Protein AF-A0A1U8Q8M3-F1 (afdb_monomer_lite)

InterPro domains:
  IPR006501 Pectinesterase inhibitor domain [PF04043] (61-155)
  IPR006501 Pectinesterase inhibitor domain [TIGR01614] (36-153)
  IPR035513 Invertase/pectin methylesterase inhibitor domain superfamily [G3DSA:1.20.140.40] (58-158)
  IPR035513 Invertase/pectin methylesterase inhibitor domain superfamily [SSF101148] (61-154)
  IPR051955 Pectinesterase Inhibitor [PTHR31080] (38-153)

Foldseek 3Di:
DLVVVVVVVVVVVVVPDPDPDDDDPPPPVVVVVVVVVVVVVVVVVPDDDDDPDDQLVVLLVLQLSVLVPDPCSVVSSVQCSVCSNVCSSPPLSSVLVVLVSVLVVLVVLLVVLVVVLVVVVVDPCPVSNVVSVVSSVVSVVSNVVSVVVSVVSVVVVD

Radius of gyration: 23.47 Å; chains: 1; bounding box: 71×34×58 Å

Structure (mmCIF, N/CA/C/O backbone):
data_AF-A0A1U8Q8M3-F1
#
_entry.id   AF-A0A1U8Q8M3-F1
#
loop_
_atom_site.group_PDB
_atom_site.id
_atom_site.type_symbol
_atom_site.label_atom_id
_atom_site.label_alt_id
_atom_site.label_comp_id
_atom_site.label_asym_id
_atom_site.label_entity_id
_atom_site.label_seq_id
_atom_site.pdbx_PDB_ins_code
_atom_site.Cartn_x
_atom_site.Cartn_y
_atom_site.Cartn_z
_atom_site.occupancy
_atom_site.B_iso_or_equiv
_atom_site.auth_seq_id
_atom_site.auth_comp_id
_atom_site.auth_asym_id
_atom_site.auth_atom_id
_atom_site.pdbx_PDB_model_num
ATOM 1 N N . MET A 1 1 ? 15.338 -13.883 -19.898 1.00 39.97 1 MET A N 1
ATOM 2 C CA . MET A 1 1 ? 15.632 -12.919 -18.810 1.00 39.97 1 MET A CA 1
ATOM 3 C C . MET A 1 1 ? 15.289 -13.449 -17.407 1.00 39.97 1 MET A C 1
ATOM 5 O O . MET A 1 1 ? 16.025 -13.145 -16.481 1.00 39.97 1 MET A O 1
ATOM 9 N N . ALA A 1 2 ? 14.276 -14.313 -17.231 1.00 33.34 2 ALA A N 1
ATOM 10 C CA . ALA A 1 2 ? 13.856 -14.849 -15.919 1.00 33.34 2 ALA A CA 1
ATOM 11 C C . ALA A 1 2 ? 14.830 -15.825 -15.208 1.00 33.34 2 ALA A C 1
ATOM 13 O O . ALA A 1 2 ? 14.652 -16.116 -14.033 1.00 33.34 2 ALA A O 1
ATOM 14 N N . LEU A 1 3 ? 15.878 -16.314 -15.879 1.00 34.62 3 LEU A N 1
ATOM 15 C CA . LEU A 1 3 ? 16.934 -17.119 -15.242 1.00 34.62 3 LEU A CA 1
ATOM 16 C C . LEU A 1 3 ? 18.130 -16.275 -14.775 1.00 34.62 3 LEU A C 1
ATOM 18 O O . LEU A 1 3 ? 19.016 -16.795 -14.112 1.00 34.62 3 LEU A O 1
ATOM 22 N N . PHE A 1 4 ? 18.181 -14.981 -15.106 1.00 42.81 4 PHE A N 1
ATOM 23 C CA . PHE A 1 4 ? 19.399 -14.185 -14.934 1.00 42.81 4 PHE A CA 1
ATOM 24 C C . PHE A 1 4 ? 19.528 -13.570 -13.535 1.00 42.81 4 PHE A C 1
ATOM 26 O O . PHE A 1 4 ? 20.609 -13.587 -12.964 1.00 42.81 4 PHE A O 1
ATOM 33 N N . VAL A 1 5 ? 18.425 -13.115 -12.935 1.00 41.72 5 VAL A N 1
ATOM 34 C CA . VAL A 1 5 ? 18.402 -12.586 -11.558 1.00 41.72 5 VAL A CA 1
ATOM 35 C C . VAL A 1 5 ? 18.831 -13.631 -10.514 1.00 41.72 5 VAL A C 1
ATOM 37 O O . VAL A 1 5 ? 19.705 -13.314 -9.707 1.00 41.72 5 VAL A O 1
ATOM 40 N N . PRO A 1 6 ? 18.329 -14.886 -10.533 1.00 44.28 6 PRO A N 1
ATOM 41 C CA . PRO A 1 6 ? 18.808 -15.901 -9.599 1.00 44.28 6 PRO A CA 1
ATOM 42 C C . PRO A 1 6 ? 20.246 -16.336 -9.900 1.00 44.28 6 PRO A C 1
ATOM 44 O O . PRO A 1 6 ? 20.977 -16.628 -8.964 1.00 44.28 6 PRO A O 1
ATOM 47 N N . VAL A 1 7 ? 20.692 -16.333 -11.163 1.00 42.56 7 VAL A N 1
ATOM 48 C CA . VAL A 1 7 ? 22.090 -16.645 -11.517 1.00 42.56 7 VAL A CA 1
ATOM 49 C C . VAL A 1 7 ? 23.043 -15.564 -11.011 1.00 42.56 7 VAL A C 1
ATOM 51 O O . VAL A 1 7 ? 24.079 -15.899 -10.451 1.00 42.56 7 VAL A O 1
ATOM 54 N N . VAL A 1 8 ? 22.679 -14.286 -11.123 1.00 44.94 8 VAL A N 1
ATOM 55 C CA . VAL A 1 8 ? 23.480 -13.167 -10.606 1.00 44.94 8 VAL A CA 1
ATOM 56 C C . VAL A 1 8 ? 23.479 -13.156 -9.077 1.00 44.94 8 VAL A C 1
ATOM 58 O O . VAL A 1 8 ? 24.543 -13.027 -8.483 1.00 44.94 8 VAL A O 1
ATOM 61 N N . ALA A 1 9 ? 22.336 -13.397 -8.425 1.00 45.66 9 ALA A N 1
ATOM 62 C CA . ALA A 1 9 ? 22.273 -13.541 -6.968 1.00 45.66 9 ALA A CA 1
ATOM 63 C C . ALA A 1 9 ? 23.099 -14.743 -6.468 1.00 45.66 9 ALA A C 1
ATOM 65 O O . ALA A 1 9 ? 23.814 -14.626 -5.476 1.00 45.66 9 ALA A O 1
ATOM 66 N N . LYS A 1 10 ? 23.075 -15.875 -7.190 1.00 49.25 10 LYS A N 1
ATOM 67 C CA . LYS A 1 10 ? 23.894 -17.056 -6.872 1.00 49.25 10 LYS A CA 1
ATOM 68 C C . LYS A 1 10 ? 25.379 -16.827 -7.149 1.00 49.25 10 LYS A C 1
ATOM 70 O O . LYS A 1 10 ? 26.213 -17.344 -6.419 1.00 49.25 10 LYS A O 1
ATOM 75 N N . MET A 1 11 ? 25.721 -16.043 -8.168 1.00 42.12 11 MET A N 1
ATOM 76 C CA . MET A 1 11 ? 27.102 -15.684 -8.494 1.00 42.12 11 MET A CA 1
ATOM 77 C C . MET A 1 11 ? 27.682 -14.685 -7.482 1.00 42.12 11 MET A C 1
ATOM 79 O O . MET A 1 11 ? 28.847 -14.808 -7.121 1.00 42.12 11 MET A O 1
ATOM 83 N N . VAL A 1 12 ? 26.861 -13.759 -6.972 1.00 47.75 12 VAL A N 1
ATOM 84 C CA . VAL A 1 12 ? 27.206 -12.868 -5.852 1.00 47.75 12 VAL A CA 1
ATOM 85 C C . VAL A 1 12 ? 27.371 -13.664 -4.551 1.00 47.75 12 VAL A C 1
ATOM 87 O O . VAL A 1 12 ? 28.363 -13.466 -3.860 1.00 47.75 12 VAL A O 1
ATOM 90 N N . GLU A 1 13 ? 26.493 -14.635 -4.264 1.00 47.78 13 GLU A N 1
ATOM 91 C CA . GLU A 1 13 ? 26.674 -15.565 -3.133 1.00 47.78 13 GLU A CA 1
ATOM 92 C C . GLU A 1 13 ? 27.956 -16.408 -3.250 1.00 47.78 13 GLU A C 1
ATOM 94 O O . GLU A 1 13 ? 28.646 -16.620 -2.257 1.00 47.78 13 GLU A O 1
ATOM 99 N N . LEU A 1 14 ? 28.307 -16.882 -4.453 1.00 44.72 14 LEU A N 1
ATOM 100 C CA . LEU A 1 14 ? 29.531 -17.663 -4.678 1.00 44.72 14 LEU A CA 1
ATOM 101 C C . LEU A 1 14 ? 30.817 -16.822 -4.600 1.00 44.72 14 LEU A C 1
ATOM 103 O O . LEU A 1 14 ? 31.900 -17.391 -4.481 1.00 44.72 14 LEU A O 1
ATOM 107 N N . LEU A 1 15 ? 30.716 -15.490 -4.652 1.00 45.78 15 LEU A N 1
ATOM 108 C CA . LEU A 1 15 ? 31.839 -14.568 -4.450 1.00 45.78 15 LEU A CA 1
ATOM 109 C C . LEU A 1 15 ? 32.038 -14.183 -2.972 1.00 45.78 15 LEU A C 1
ATOM 111 O O . LEU A 1 15 ? 33.104 -13.672 -2.627 1.00 45.78 15 LEU A O 1
ATOM 115 N N . GLU A 1 16 ? 31.067 -14.480 -2.102 1.00 45.06 16 GLU A N 1
ATOM 116 C CA . GLU A 1 16 ? 31.097 -14.229 -0.654 1.00 45.06 16 GLU A CA 1
ATOM 117 C C . GLU A 1 16 ? 31.413 -15.518 0.136 1.00 45.06 16 GLU A C 1
ATOM 119 O O . GLU A 1 16 ? 30.839 -15.798 1.187 1.00 45.06 16 GLU A O 1
ATOM 124 N N . THR A 1 17 ? 32.325 -16.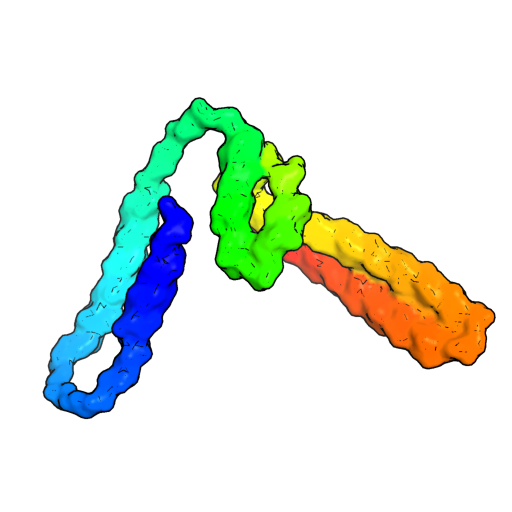366 -0.350 1.00 35.75 17 THR A N 1
ATOM 125 C CA . THR A 1 17 ? 32.877 -17.427 0.508 1.00 35.75 17 THR A CA 1
ATOM 126 C C . THR A 1 17 ? 33.937 -16.824 1.436 1.00 35.75 17 THR A C 1
ATOM 128 O O . THR A 1 17 ? 34.912 -16.254 0.930 1.00 35.75 17 THR A O 1
ATOM 131 N N . PRO A 1 18 ? 33.832 -16.970 2.771 1.00 41.06 18 PRO A N 1
ATOM 132 C CA . PRO A 1 18 ? 34.895 -16.565 3.681 1.00 41.06 18 PRO A CA 1
ATOM 133 C C . PRO A 1 18 ? 36.095 -17.503 3.497 1.00 41.06 18 PRO A C 1
ATOM 135 O O . PRO A 1 18 ? 36.158 -18.583 4.083 1.00 41.06 18 PRO A O 1
ATOM 138 N N . ASN A 1 19 ? 37.051 -17.107 2.653 1.00 40.53 19 ASN A N 1
ATOM 139 C CA . ASN A 1 19 ? 38.306 -17.833 2.501 1.00 40.53 19 ASN A CA 1
ATOM 140 C C . ASN A 1 19 ? 39.149 -17.641 3.768 1.00 40.53 19 ASN A C 1
ATOM 142 O O . ASN A 1 19 ? 39.687 -16.559 4.021 1.00 40.53 19 ASN A O 1
ATOM 146 N N . ARG A 1 20 ? 39.242 -18.698 4.575 1.00 47.50 20 ARG A N 1
ATOM 147 C CA . ARG A 1 20 ? 40.175 -18.778 5.693 1.00 47.50 20 ARG A CA 1
ATOM 148 C C . ARG A 1 20 ? 41.559 -19.144 5.139 1.00 47.50 20 ARG A C 1
ATOM 150 O O . ARG A 1 20 ? 41.740 -20.223 4.593 1.00 47.50 20 ARG A O 1
ATOM 157 N N . GLU A 1 21 ? 42.505 -18.244 5.402 1.00 46.22 21 GLU A N 1
ATOM 158 C CA . GLU A 1 21 ? 43.973 -18.404 5.400 1.00 46.22 21 GLU A CA 1
ATOM 159 C C . GLU A 1 21 ? 44.702 -18.348 4.044 1.00 46.22 21 GLU A C 1
ATOM 161 O O . GLU A 1 21 ? 44.358 -19.024 3.082 1.00 46.22 21 GLU A O 1
ATOM 166 N N . GLY A 1 22 ? 45.774 -17.542 4.001 1.00 45.47 22 GLY A N 1
ATOM 167 C CA . GLY A 1 22 ? 46.801 -17.613 2.956 1.00 45.47 22 GLY A CA 1
ATOM 168 C C . GLY A 1 22 ? 47.209 -16.274 2.340 1.00 45.47 22 GLY A C 1
ATOM 169 O O . GLY A 1 22 ? 46.639 -15.829 1.355 1.00 45.47 22 GLY A O 1
ATOM 170 N N . MET A 1 23 ? 48.236 -15.662 2.923 1.00 50.28 23 MET A N 1
ATOM 171 C CA . MET A 1 23 ? 49.019 -14.502 2.473 1.00 50.28 23 MET A CA 1
ATOM 172 C C . MET A 1 23 ? 49.246 -14.383 0.945 1.00 50.28 23 MET A C 1
ATOM 174 O O . MET A 1 23 ? 49.862 -15.269 0.366 1.00 50.28 23 MET A O 1
ATOM 178 N N . ALA A 1 24 ? 48.890 -13.242 0.329 1.00 42.62 24 ALA A N 1
ATOM 179 C CA . ALA A 1 24 ? 49.641 -12.626 -0.785 1.00 42.62 24 ALA A CA 1
ATOM 180 C C . ALA A 1 24 ? 49.116 -11.212 -1.120 1.00 42.62 24 ALA A C 1
ATOM 182 O O . ALA A 1 24 ? 47.949 -11.007 -1.453 1.00 42.62 24 ALA A O 1
ATOM 183 N N . ALA A 1 25 ? 50.003 -10.222 -1.037 1.00 52.81 25 ALA A N 1
ATOM 184 C CA . ALA A 1 25 ? 49.739 -8.789 -1.158 1.00 52.81 25 ALA A CA 1
ATOM 185 C C . ALA A 1 25 ? 49.615 -8.285 -2.618 1.00 52.81 25 ALA A C 1
ATOM 187 O O . ALA A 1 25 ? 50.375 -7.422 -3.048 1.00 52.81 25 ALA A O 1
ATOM 188 N N . THR A 1 26 ? 48.650 -8.801 -3.386 1.00 52.75 26 THR A N 1
ATOM 189 C CA . THR A 1 26 ? 48.326 -8.326 -4.759 1.00 52.75 26 THR A CA 1
ATOM 190 C C . THR A 1 26 ? 46.831 -8.029 -4.973 1.00 52.75 26 THR A C 1
ATOM 192 O O . THR A 1 26 ? 46.385 -7.742 -6.082 1.00 52.75 26 THR A O 1
ATOM 195 N N . THR A 1 27 ? 46.040 -8.040 -3.900 1.00 56.59 27 THR A N 1
ATOM 196 C CA . THR A 1 27 ? 44.568 -8.059 -3.905 1.00 56.59 27 THR A CA 1
ATOM 197 C C . THR A 1 27 ? 43.797 -6.720 -3.957 1.00 56.59 27 THR A C 1
ATOM 199 O O . THR A 1 27 ? 42.596 -6.790 -4.230 1.00 56.59 27 THR A O 1
ATOM 202 N N . PRO A 1 28 ? 44.361 -5.503 -3.755 1.00 55.62 28 PRO A N 1
ATOM 203 C CA . PRO A 1 28 ? 43.522 -4.299 -3.696 1.00 55.62 28 PRO A CA 1
ATOM 204 C C . PRO A 1 28 ? 43.071 -3.817 -5.084 1.00 55.62 28 PRO A C 1
ATOM 206 O O . PRO A 1 28 ? 41.941 -3.363 -5.239 1.00 55.6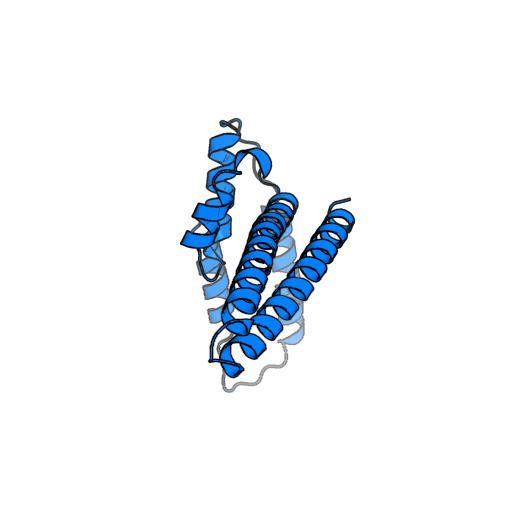2 28 PRO A O 1
ATOM 209 N N . LEU A 1 29 ? 43.909 -3.976 -6.114 1.00 56.59 29 LEU A N 1
ATOM 210 C CA . LEU A 1 29 ? 43.605 -3.529 -7.481 1.00 56.59 29 LEU A CA 1
ATOM 211 C C . LEU A 1 29 ? 42.498 -4.365 -8.139 1.00 56.59 29 LEU A C 1
ATOM 213 O O . LEU A 1 29 ? 41.607 -3.813 -8.781 1.00 56.59 29 LEU A O 1
ATOM 217 N N . LEU A 1 30 ? 42.498 -5.685 -7.917 1.00 56.62 30 LEU A N 1
ATOM 218 C CA . LEU A 1 30 ? 41.453 -6.578 -8.431 1.00 56.62 30 LEU A CA 1
ATOM 219 C C . LEU A 1 30 ? 40.079 -6.284 -7.807 1.00 56.62 30 LEU A C 1
ATOM 221 O O . LEU A 1 30 ? 39.055 -6.426 -8.473 1.00 56.62 30 LEU A O 1
ATOM 225 N N . ARG A 1 31 ? 40.053 -5.831 -6.544 1.00 58.78 31 ARG A N 1
ATOM 226 C CA . ARG A 1 31 ? 38.808 -5.485 -5.845 1.00 58.78 31 ARG A CA 1
ATOM 227 C C . ARG A 1 31 ? 38.152 -4.206 -6.362 1.00 58.78 31 ARG A C 1
ATOM 229 O O . ARG A 1 31 ? 36.928 -4.150 -6.368 1.00 58.78 31 ARG A O 1
ATOM 236 N N . LEU A 1 32 ? 38.922 -3.224 -6.844 1.00 58.31 32 LEU A N 1
ATOM 237 C CA . LEU A 1 32 ? 38.361 -2.010 -7.460 1.00 58.31 32 LEU A CA 1
ATOM 238 C C . LEU A 1 32 ? 37.941 -2.197 -8.928 1.00 58.31 32 LEU A C 1
ATOM 240 O O . LEU A 1 32 ? 37.054 -1.488 -9.396 1.00 58.31 32 LEU A O 1
ATOM 244 N N . LEU A 1 33 ? 38.527 -3.156 -9.650 1.00 63.66 33 LEU A N 1
ATOM 245 C CA . LEU A 1 33 ? 38.156 -3.446 -11.044 1.00 63.66 33 LEU A CA 1
ATOM 246 C C . LEU A 1 33 ? 36.820 -4.197 -11.163 1.00 63.66 33 LEU A C 1
ATOM 248 O O . LEU A 1 33 ? 36.106 -4.027 -12.150 1.00 63.66 33 LEU A O 1
ATOM 252 N N . SER A 1 34 ? 36.460 -4.980 -10.143 1.00 70.75 34 SER A N 1
ATOM 253 C CA . SER A 1 34 ? 35.208 -5.747 -10.082 1.00 70.75 34 SER A CA 1
ATOM 254 C C . SER A 1 34 ? 33.931 -4.890 -10.222 1.00 70.75 34 SER A C 1
ATOM 256 O O . SER A 1 34 ? 33.138 -5.161 -11.128 1.00 70.75 34 SER A O 1
ATOM 258 N N . PRO A 1 35 ? 33.721 -3.813 -9.431 1.00 66.56 35 PRO A N 1
ATOM 259 C CA . PRO A 1 35 ? 32.531 -2.973 -9.583 1.00 66.56 35 PRO A CA 1
ATOM 260 C C . PRO A 1 35 ? 32.519 -2.216 -10.916 1.00 66.56 35 PRO A C 1
ATOM 262 O O . PRO A 1 35 ? 31.458 -2.036 -11.508 1.00 66.56 35 PRO A O 1
ATOM 265 N N . LEU A 1 36 ? 33.689 -1.814 -11.428 1.00 70.69 36 LEU A N 1
ATOM 266 C CA . LEU A 1 36 ? 33.796 -1.079 -12.689 1.00 70.69 36 LEU A CA 1
ATOM 267 C C . LEU A 1 36 ? 33.370 -1.944 -13.889 1.00 70.69 36 LEU A C 1
ATOM 269 O O . LEU A 1 36 ? 32.657 -1.473 -14.774 1.00 70.69 36 LEU A O 1
ATOM 273 N N . LEU A 1 37 ? 33.753 -3.226 -13.883 1.00 73.00 37 LEU A N 1
ATOM 274 C CA . LEU A 1 37 ? 33.353 -4.195 -14.904 1.00 73.00 37 LEU A CA 1
ATOM 275 C C . LEU A 1 37 ? 31.854 -4.527 -14.821 1.00 73.00 37 LEU A C 1
ATOM 277 O O . LEU A 1 37 ? 31.198 -4.646 -15.854 1.00 73.00 37 LEU A O 1
ATOM 281 N N . ALA A 1 38 ? 31.300 -4.617 -13.607 1.00 68.81 38 ALA A N 1
ATOM 282 C CA . ALA A 1 38 ? 29.873 -4.851 -13.395 1.00 68.81 38 ALA A CA 1
ATOM 283 C C . ALA A 1 38 ? 29.007 -3.686 -13.910 1.00 68.81 38 ALA A C 1
ATOM 285 O O . ALA A 1 38 ? 27.993 -3.921 -14.566 1.00 68.81 38 ALA A O 1
ATOM 286 N N . ILE A 1 39 ? 29.435 -2.438 -13.680 1.00 71.62 39 ILE A N 1
ATOM 287 C CA . ILE A 1 39 ? 28.748 -1.235 -14.177 1.00 71.62 39 ILE A CA 1
ATOM 288 C C . ILE A 1 39 ? 28.824 -1.161 -15.708 1.00 71.62 39 ILE A C 1
ATOM 290 O O . ILE A 1 39 ? 27.807 -0.930 -16.360 1.00 71.62 39 ILE A O 1
ATOM 294 N N . ALA A 1 40 ? 29.998 -1.412 -16.298 1.00 73.56 40 ALA A N 1
ATOM 295 C CA . ALA A 1 40 ? 30.157 -1.440 -17.753 1.00 73.56 40 ALA A CA 1
ATOM 296 C C . ALA A 1 40 ? 29.273 -2.517 -18.410 1.00 73.56 40 ALA A C 1
ATOM 298 O O . ALA A 1 40 ? 28.655 -2.262 -19.441 1.00 73.56 40 ALA A O 1
ATOM 299 N N . PHE A 1 41 ? 29.157 -3.695 -17.787 1.00 69.31 41 PHE A N 1
ATOM 300 C CA . PHE A 1 41 ? 28.278 -4.770 -18.250 1.00 69.31 41 PHE A CA 1
ATOM 301 C C . PHE A 1 41 ? 26.790 -4.393 -18.156 1.00 69.31 41 PHE A C 1
ATOM 303 O O . PHE A 1 41 ? 26.038 -4.650 -19.093 1.00 69.31 41 PHE A O 1
ATOM 310 N N . PHE A 1 42 ? 26.373 -3.723 -17.075 1.00 62.44 42 PHE A N 1
ATOM 311 C CA . PHE A 1 42 ? 25.007 -3.206 -16.918 1.00 62.44 42 PHE A CA 1
ATOM 312 C C . PHE A 1 42 ? 24.651 -2.156 -17.982 1.00 62.44 42 PHE A C 1
ATOM 314 O O . PHE A 1 42 ? 23.557 -2.191 -18.542 1.00 62.44 42 PHE A O 1
ATOM 321 N N . LEU A 1 43 ? 25.588 -1.257 -18.298 1.00 58.78 43 LEU A N 1
ATOM 322 C CA . LEU A 1 43 ? 25.416 -0.234 -19.335 1.00 58.78 43 LEU A CA 1
ATOM 323 C C . LEU A 1 43 ? 25.369 -0.839 -20.747 1.00 58.78 43 LEU A C 1
ATOM 325 O O . LEU A 1 43 ? 24.610 -0.368 -21.590 1.00 58.78 43 LEU A O 1
ATOM 329 N N . LEU A 1 44 ? 26.136 -1.905 -20.998 1.00 54.56 44 LEU A N 1
ATOM 330 C CA . LEU A 1 44 ? 26.121 -2.641 -22.268 1.00 54.56 44 LEU A CA 1
ATOM 331 C C . LEU A 1 44 ? 24.838 -3.468 -22.464 1.00 54.56 44 LEU A C 1
ATOM 333 O O . LEU A 1 44 ? 24.387 -3.618 -23.597 1.00 54.56 44 LEU A O 1
ATOM 337 N N . LEU A 1 45 ? 24.229 -3.979 -21.386 1.00 54.31 45 LEU A N 1
ATOM 338 C CA . LEU A 1 45 ? 22.972 -4.743 -21.439 1.00 54.31 45 LEU A CA 1
ATOM 339 C C . LEU A 1 45 ? 21.707 -3.869 -21.503 1.00 54.31 45 LEU A C 1
ATOM 341 O O . LEU A 1 45 ? 20.630 -4.395 -21.778 1.00 54.31 45 LEU A O 1
ATOM 345 N N . GLY A 1 46 ? 21.820 -2.554 -21.286 1.00 49.41 46 GLY A N 1
ATOM 346 C CA . GLY A 1 46 ? 20.704 -1.602 -21.366 1.00 49.41 46 GLY A CA 1
ATOM 347 C C . GLY A 1 46 ? 20.212 -1.293 -22.786 1.00 49.41 46 GLY A C 1
ATOM 348 O O . GLY A 1 46 ? 19.263 -0.531 -22.947 1.00 49.41 46 GLY A O 1
ATOM 349 N N . ILE A 1 47 ? 20.831 -1.869 -23.822 1.00 49.53 47 ILE A N 1
ATOM 350 C CA . ILE A 1 47 ? 20.404 -1.702 -25.214 1.00 49.53 47 ILE A CA 1
ATOM 351 C C . ILE A 1 47 ? 19.787 -3.016 -25.692 1.00 49.53 47 ILE A C 1
ATOM 353 O O . ILE A 1 47 ? 20.497 -3.917 -26.135 1.00 49.53 47 ILE A O 1
ATOM 357 N N . SER A 1 48 ? 18.462 -3.153 -25.629 1.00 42.22 48 SER A N 1
ATOM 358 C CA . SER A 1 48 ? 17.756 -4.182 -26.403 1.00 42.22 48 SER A CA 1
ATOM 359 C C . SER A 1 48 ? 16.324 -3.777 -26.760 1.00 42.22 48 SER A C 1
ATOM 361 O O . SER A 1 48 ? 15.467 -3.653 -25.896 1.00 42.22 48 SER A O 1
ATOM 363 N N . ALA A 1 49 ? 16.149 -3.612 -28.076 1.00 42.38 49 ALA A N 1
ATOM 364 C CA . ALA A 1 49 ? 14.993 -3.881 -28.934 1.00 42.38 49 ALA A CA 1
ATOM 365 C C . ALA A 1 49 ? 13.589 -3.402 -28.509 1.00 42.38 49 ALA A C 1
ATOM 367 O O . ALA A 1 49 ? 12.940 -3.974 -27.640 1.00 42.38 49 ALA A O 1
ATOM 368 N N . VAL A 1 50 ? 13.070 -2.436 -29.275 1.00 40.56 50 VAL A N 1
ATOM 369 C CA . VAL A 1 50 ? 11.632 -2.178 -29.431 1.00 40.56 50 VAL A CA 1
ATOM 370 C C . VAL A 1 50 ? 10.988 -3.334 -30.207 1.00 40.56 50 VAL A C 1
ATOM 372 O O . VAL A 1 50 ? 11.209 -3.470 -31.409 1.00 40.56 50 VAL A O 1
ATOM 375 N N . ASP A 1 51 ? 10.206 -4.169 -29.523 1.00 43.12 51 ASP A N 1
ATOM 376 C CA . ASP A 1 51 ? 9.355 -5.183 -30.152 1.00 43.12 51 ASP A CA 1
ATOM 377 C C . ASP A 1 51 ? 7.941 -4.612 -30.348 1.00 43.12 51 ASP A C 1
ATOM 379 O O . ASP A 1 51 ? 7.305 -4.143 -29.402 1.00 43.12 51 ASP A O 1
ATOM 383 N N . LEU A 1 52 ? 7.461 -4.602 -31.594 1.00 46.94 52 LEU A N 1
ATOM 384 C CA . LEU A 1 52 ? 6.115 -4.150 -31.958 1.00 46.94 52 LEU A CA 1
ATOM 385 C C . LEU A 1 52 ? 5.103 -5.278 -31.706 1.00 46.94 52 LEU A C 1
ATOM 387 O O . LEU A 1 52 ? 4.557 -5.865 -32.639 1.00 46.94 52 LEU A O 1
ATOM 391 N N . THR A 1 53 ? 4.852 -5.575 -30.436 1.00 48.69 53 THR A N 1
ATOM 392 C CA . THR A 1 53 ? 3.733 -6.413 -29.981 1.00 48.69 53 THR A CA 1
ATOM 393 C C . THR A 1 53 ? 2.739 -5.580 -29.173 1.00 48.69 53 THR A C 1
ATOM 395 O O . THR A 1 53 ? 3.074 -4.507 -28.670 1.00 48.69 53 THR A O 1
ATOM 398 N N . ASP A 1 54 ? 1.487 -6.047 -29.122 1.00 51.91 54 ASP A N 1
ATOM 399 C CA . ASP A 1 54 ? 0.355 -5.374 -28.479 1.00 51.91 54 ASP A CA 1
ATOM 400 C C . ASP A 1 54 ? 0.766 -4.771 -27.115 1.00 51.91 54 ASP A C 1
ATOM 402 O O . ASP A 1 54 ? 1.246 -5.496 -26.234 1.00 51.91 54 ASP A O 1
ATOM 406 N N . PRO A 1 55 ? 0.605 -3.449 -26.907 1.00 55.22 55 PRO A N 1
ATOM 407 C CA . PRO A 1 55 ? 1.052 -2.789 -25.681 1.00 55.22 55 PRO A CA 1
ATOM 408 C C . PRO A 1 55 ? 0.421 -3.394 -24.413 1.00 55.22 55 PRO A C 1
ATOM 410 O O . PRO A 1 55 ? 0.988 -3.272 -23.325 1.00 55.22 55 PRO A O 1
ATOM 413 N N . SER A 1 56 ? -0.724 -4.079 -24.533 1.00 56.00 56 SER A N 1
ATOM 414 C CA . SER A 1 56 ? -1.404 -4.728 -23.408 1.00 56.00 56 SER A CA 1
ATOM 415 C C . SER A 1 56 ? -0.759 -6.050 -22.954 1.00 56.00 56 SER A C 1
ATOM 417 O O . SER A 1 56 ? -0.648 -6.279 -21.741 1.00 56.00 56 SER A O 1
ATOM 419 N N . SER A 1 57 ? -0.277 -6.896 -23.879 1.00 61.00 57 SER A N 1
ATOM 420 C CA . SER A 1 57 ? 0.447 -8.133 -23.530 1.00 61.00 57 SER A CA 1
ATOM 421 C C . SER A 1 57 ? 1.806 -7.798 -22.924 1.00 61.00 57 SER A C 1
ATOM 423 O O . SER A 1 57 ? 2.171 -8.308 -21.864 1.00 61.00 57 SER A O 1
ATOM 425 N N . ASN A 1 58 ? 2.480 -6.817 -23.523 1.00 76.06 58 ASN A N 1
ATOM 426 C CA . ASN A 1 58 ? 3.815 -6.379 -23.136 1.00 76.06 58 ASN A CA 1
ATOM 427 C C . ASN A 1 58 ? 3.858 -5.736 -21.743 1.00 76.06 58 ASN A C 1
ATOM 429 O O . ASN A 1 58 ? 4.812 -5.951 -20.990 1.00 76.06 58 ASN A O 1
ATOM 433 N N . GLY A 1 59 ? 2.818 -4.988 -21.363 1.00 80.31 59 GLY A N 1
ATOM 434 C CA . GLY A 1 59 ? 2.709 -4.403 -20.027 1.00 80.31 59 GLY A CA 1
ATOM 435 C C . GLY A 1 59 ? 2.430 -5.434 -18.930 1.00 80.31 59 GLY A C 1
ATOM 436 O O . GLY A 1 59 ? 2.972 -5.343 -17.829 1.00 80.31 59 GLY A O 1
ATOM 437 N N . THR A 1 60 ? 1.626 -6.455 -19.227 1.00 86.50 60 THR A N 1
ATOM 438 C CA . THR A 1 60 ? 1.299 -7.507 -18.252 1.00 86.50 60 THR A CA 1
ATOM 439 C C . THR A 1 60 ? 2.491 -8.433 -17.997 1.00 86.50 60 THR A C 1
ATOM 441 O O . THR A 1 60 ? 2.742 -8.811 -16.848 1.00 86.50 60 THR A O 1
ATOM 444 N N . ASP A 1 61 ? 3.254 -8.760 -19.041 1.00 87.81 61 ASP A N 1
ATOM 445 C CA . ASP A 1 61 ? 4.487 -9.542 -18.923 1.00 87.81 61 ASP A CA 1
ATOM 446 C C . ASP A 1 61 ? 5.589 -8.766 -18.195 1.00 87.81 61 ASP A C 1
ATOM 448 O O . ASP A 1 61 ? 6.297 -9.335 -17.357 1.00 87.81 61 ASP A O 1
ATOM 452 N N . PHE A 1 62 ? 5.678 -7.452 -18.429 1.00 86.25 62 PHE A N 1
ATOM 453 C CA . PHE A 1 62 ? 6.556 -6.568 -17.667 1.00 86.25 62 PHE A CA 1
ATOM 454 C C . PHE A 1 62 ? 6.233 -6.617 -16.169 1.00 86.25 62 PHE A C 1
ATOM 456 O O . PHE A 1 62 ? 7.113 -6.957 -15.376 1.00 86.25 62 PHE A O 1
ATOM 463 N N . ILE A 1 63 ? 4.963 -6.416 -15.788 1.00 87.94 63 ILE A N 1
ATOM 464 C CA . ILE A 1 63 ? 4.517 -6.535 -14.390 1.00 87.94 63 ILE A CA 1
ATOM 465 C C . ILE A 1 63 ? 4.897 -7.903 -13.825 1.00 87.94 63 ILE A C 1
ATOM 467 O O . ILE A 1 63 ? 5.501 -7.969 -12.757 1.00 87.94 63 ILE A O 1
ATOM 471 N N . ARG A 1 64 ? 4.593 -8.993 -14.545 1.00 89.69 64 ARG A N 1
ATOM 472 C CA . ARG A 1 64 ? 4.898 -10.366 -14.113 1.00 89.69 64 ARG A CA 1
ATOM 473 C C . ARG A 1 64 ? 6.385 -10.566 -13.830 1.00 89.69 64 ARG A C 1
ATOM 475 O O . ARG A 1 64 ? 6.731 -11.184 -12.826 1.00 89.69 64 ARG A O 1
ATOM 482 N N . SER A 1 65 ? 7.253 -10.029 -14.683 1.00 88.81 65 SER A N 1
ATOM 483 C CA . SER A 1 65 ? 8.702 -10.105 -14.487 1.00 88.81 65 SER A CA 1
ATOM 484 C C . SER A 1 65 ? 9.168 -9.337 -13.244 1.00 88.81 65 SER A C 1
ATOM 486 O O . SER A 1 65 ? 10.053 -9.804 -12.534 1.00 88.81 65 SER A O 1
ATOM 488 N N . SER A 1 66 ? 8.527 -8.209 -12.923 1.00 85.50 66 SER A N 1
ATOM 489 C CA . SER A 1 66 ? 8.825 -7.423 -11.721 1.00 85.50 66 SER A CA 1
ATOM 490 C C 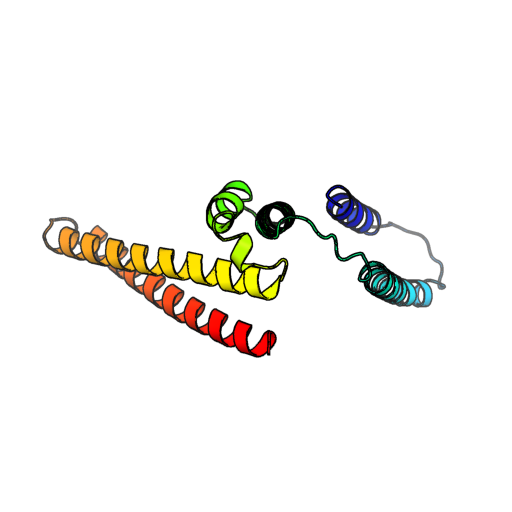. SER A 1 66 ? 8.311 -8.072 -10.429 1.00 85.50 66 SER A C 1
ATOM 492 O O . SER A 1 66 ? 8.846 -7.801 -9.359 1.00 85.50 66 SER A O 1
ATOM 494 N N . CYS A 1 67 ? 7.310 -8.960 -10.499 1.00 85.69 67 CYS A N 1
ATOM 495 C CA . CYS A 1 67 ? 6.731 -9.617 -9.318 1.00 85.69 67 CYS A CA 1
ATOM 496 C C . CYS A 1 67 ? 7.718 -10.550 -8.605 1.00 85.69 67 CYS A C 1
ATOM 498 O O . CYS A 1 67 ? 7.617 -10.729 -7.391 1.00 85.69 67 CYS A O 1
ATOM 500 N N . SER A 1 68 ? 8.642 -11.177 -9.345 1.00 80.50 68 SER A N 1
ATOM 501 C CA . SER A 1 68 ? 9.473 -12.279 -8.833 1.00 80.50 68 SER A CA 1
ATOM 502 C C . SER A 1 68 ? 10.454 -11.867 -7.736 1.00 80.50 68 SER A C 1
ATOM 504 O O . SER A 1 68 ? 11.031 -12.726 -7.079 1.00 80.50 68 SER A O 1
ATOM 506 N N . THR A 1 69 ? 10.669 -10.565 -7.553 1.00 81.25 69 THR A N 1
ATOM 507 C CA . THR A 1 69 ? 11.539 -9.999 -6.514 1.00 81.25 69 THR A CA 1
ATOM 508 C C . THR A 1 69 ? 10.762 -9.513 -5.288 1.00 81.25 69 THR A C 1
ATOM 510 O O . THR A 1 69 ? 11.366 -9.045 -4.326 1.00 81.25 69 THR A O 1
ATOM 513 N N . THR A 1 70 ? 9.429 -9.610 -5.305 1.00 84.31 70 THR A N 1
ATOM 514 C CA . THR A 1 70 ? 8.564 -9.164 -4.206 1.00 84.31 70 THR A CA 1
ATOM 515 C C . THR A 1 70 ? 8.291 -10.292 -3.210 1.00 84.31 70 THR A C 1
ATOM 517 O O . THR A 1 70 ? 8.346 -11.470 -3.555 1.00 84.31 70 THR A O 1
ATOM 520 N N . LEU A 1 71 ? 7.951 -9.931 -1.968 1.00 89.81 71 LEU A N 1
ATOM 521 C CA . LEU A 1 71 ? 7.610 -10.900 -0.918 1.00 89.81 71 LEU A CA 1
ATOM 522 C C . LEU A 1 71 ? 6.289 -11.643 -1.192 1.00 89.81 71 LEU A C 1
ATOM 524 O O . LEU A 1 71 ? 6.128 -12.783 -0.767 1.00 89.81 71 LEU A O 1
ATOM 528 N N . TYR A 1 72 ? 5.359 -11.011 -1.918 1.00 81.50 72 TYR A N 1
ATOM 529 C CA . TYR A 1 72 ? 4.046 -11.572 -2.253 1.00 81.50 72 TYR A CA 1
ATOM 530 C C . TYR A 1 72 ? 3.764 -11.464 -3.764 1.00 81.50 72 TYR A C 1
ATOM 532 O O . TYR A 1 72 ? 2.944 -10.634 -4.175 1.00 81.50 72 TYR A O 1
ATOM 540 N N . PRO A 1 73 ? 4.422 -12.294 -4.603 1.00 86.56 73 PRO A N 1
ATOM 541 C CA . PRO A 1 73 ? 4.358 -12.174 -6.061 1.00 86.56 73 PRO A CA 1
ATOM 542 C C . PRO A 1 73 ? 2.943 -12.278 -6.629 1.00 86.56 73 PRO A C 1
ATOM 544 O O . PRO A 1 73 ? 2.575 -11.490 -7.500 1.00 86.56 73 PRO A O 1
ATOM 547 N N . ASP A 1 74 ? 2.133 -13.202 -6.107 1.00 90.50 74 ASP A N 1
ATOM 548 C CA . ASP A 1 74 ? 0.762 -13.403 -6.582 1.00 90.50 74 ASP A CA 1
ATOM 549 C C . ASP A 1 74 ? -0.109 -12.181 -6.290 1.00 90.50 74 ASP A C 1
ATOM 551 O O . ASP A 1 74 ? -0.766 -11.664 -7.191 1.00 90.50 74 ASP A O 1
ATOM 555 N N . VAL A 1 75 ? -0.050 -11.658 -5.059 1.00 87.69 75 VAL A N 1
ATOM 556 C CA . VAL A 1 75 ? -0.812 -10.469 -4.646 1.00 87.69 75 VAL A CA 1
ATOM 557 C C . VAL A 1 75 ? -0.413 -9.260 -5.485 1.00 87.69 75 VAL A C 1
ATOM 559 O O . VAL A 1 75 ? -1.282 -8.519 -5.953 1.00 87.69 75 VAL A O 1
ATOM 562 N N . TYR A 1 76 ? 0.888 -9.070 -5.711 1.00 87.44 76 TYR A N 1
ATOM 563 C CA . TYR A 1 76 ? 1.400 -7.988 -6.545 1.00 87.44 76 TYR A CA 1
ATOM 564 C C . TYR A 1 76 ? 0.876 -8.108 -7.983 1.00 87.44 76 TYR A C 1
ATOM 566 O O . TYR A 1 76 ? 0.287 -7.159 -8.510 1.00 87.44 76 TYR A O 1
ATOM 574 N N . TYR A 1 77 ? 1.010 -9.288 -8.600 1.00 90.69 77 TYR A N 1
ATOM 575 C CA . TYR A 1 77 ? 0.562 -9.520 -9.972 1.00 90.69 77 TYR A CA 1
ATOM 576 C C . TYR A 1 77 ? -0.948 -9.320 -10.124 1.00 90.69 77 TYR A C 1
ATOM 578 O O . TYR A 1 77 ? -1.395 -8.599 -11.020 1.00 90.69 77 TYR A O 1
ATOM 586 N N . THR A 1 78 ? -1.759 -9.905 -9.239 1.00 92.56 78 THR A N 1
ATOM 587 C CA . THR A 1 78 ? -3.221 -9.769 -9.310 1.00 92.56 78 THR A CA 1
ATOM 588 C C . THR A 1 78 ? -3.671 -8.330 -9.085 1.00 92.56 78 THR A C 1
ATOM 590 O O . THR A 1 78 ? -4.632 -7.886 -9.709 1.00 92.56 78 THR A O 1
ATOM 593 N N . SER A 1 79 ? -2.958 -7.581 -8.239 1.00 87.69 79 SER A N 1
ATOM 594 C CA . SER A 1 79 ? -3.277 -6.177 -7.968 1.00 87.69 79 SER A CA 1
ATOM 595 C C . SER A 1 79 ? -2.969 -5.276 -9.163 1.00 87.69 79 SER A C 1
ATOM 597 O O . SER A 1 79 ? -3.718 -4.334 -9.422 1.00 87.69 79 SER A O 1
ATOM 599 N N . LEU A 1 80 ? -1.883 -5.559 -9.892 1.00 90.44 80 LEU A N 1
ATOM 600 C CA . LEU A 1 80 ? -1.348 -4.645 -10.902 1.00 90.44 80 LEU A CA 1
ATOM 601 C C . LEU A 1 80 ? -1.625 -5.049 -12.351 1.00 90.44 80 LEU A C 1
ATOM 603 O O . LEU A 1 80 ? -1.695 -4.173 -13.206 1.00 90.44 80 LEU A O 1
ATOM 607 N N . SER A 1 81 ? -1.843 -6.333 -12.644 1.00 89.75 81 SER A N 1
ATOM 608 C CA . SER A 1 81 ? -2.034 -6.856 -14.012 1.00 89.75 81 SER A CA 1
ATOM 609 C C . SER A 1 81 ? -3.099 -6.108 -14.820 1.00 89.75 81 SER A C 1
ATOM 611 O O . SER A 1 81 ? -2.894 -5.817 -15.996 1.00 89.75 81 SER A O 1
ATOM 613 N N . ARG A 1 82 ? -4.199 -5.697 -14.177 1.00 89.31 82 ARG A N 1
ATOM 614 C CA . ARG A 1 82 ? -5.273 -4.905 -14.805 1.00 89.31 82 ARG A CA 1
ATOM 615 C C . ARG A 1 82 ? -4.837 -3.524 -15.317 1.00 89.31 82 ARG A C 1
ATOM 617 O O . ARG A 1 82 ? -5.592 -2.883 -16.038 1.00 89.31 82 ARG A O 1
ATOM 624 N N . TYR A 1 83 ? -3.665 -3.054 -14.905 1.00 87.12 83 TYR A N 1
ATOM 625 C CA . TYR A 1 83 ? -3.087 -1.771 -15.285 1.00 87.12 83 TYR A CA 1
ATOM 626 C C . TYR A 1 83 ? -1.903 -1.930 -16.249 1.00 87.12 83 TYR A C 1
ATOM 628 O O . TYR A 1 83 ? -1.196 -0.954 -16.485 1.00 87.12 83 TYR A O 1
ATOM 636 N N . GLY A 1 84 ? -1.675 -3.120 -16.824 1.00 85.50 84 GLY A N 1
ATOM 637 C CA . GLY A 1 84 ? -0.547 -3.382 -17.729 1.00 85.50 84 GLY A CA 1
ATOM 638 C C . GLY A 1 84 ? -0.387 -2.334 -18.833 1.00 85.50 84 GLY A C 1
ATOM 639 O O . GLY A 1 84 ? 0.716 -1.845 -19.060 1.00 85.50 84 GLY A O 1
ATOM 640 N N . SER A 1 85 ? -1.490 -1.890 -19.439 1.00 84.94 85 SER A N 1
ATOM 641 C CA . SER A 1 85 ? -1.472 -0.843 -20.468 1.00 84.94 85 SER A CA 1
ATOM 642 C C . SER A 1 85 ? -1.038 0.537 -19.955 1.00 84.94 85 SER A C 1
ATOM 644 O O . SER A 1 85 ? -0.512 1.331 -20.725 1.00 84.94 85 SER A O 1
ATOM 646 N N . ALA A 1 86 ? -1.262 0.839 -18.674 1.00 83.56 86 ALA A N 1
ATOM 647 C CA . ALA A 1 86 ? -0.918 2.122 -18.061 1.00 83.56 86 ALA A CA 1
ATOM 648 C C . ALA A 1 86 ? 0.547 2.200 -17.611 1.00 83.56 86 ALA A C 1
ATOM 650 O O . ALA A 1 86 ? 1.037 3.295 -17.371 1.00 83.56 86 ALA A O 1
ATOM 651 N N . VAL A 1 87 ? 1.227 1.056 -17.481 1.00 81.25 87 VAL A N 1
ATOM 652 C CA . VAL A 1 87 ? 2.623 0.985 -17.029 1.00 81.25 87 VA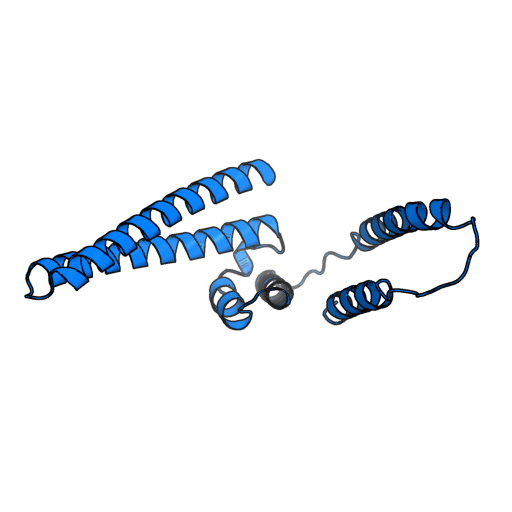L A CA 1
ATOM 653 C C . VAL A 1 87 ? 3.604 1.277 -18.165 1.00 81.25 87 VAL A C 1
ATOM 655 O O . VAL A 1 87 ? 4.706 1.731 -17.894 1.00 81.25 87 VAL A O 1
ATOM 658 N N . GLN A 1 88 ? 3.231 1.012 -19.425 1.00 82.38 88 GLN A N 1
ATOM 659 C CA . GLN A 1 88 ? 4.058 1.284 -20.618 1.00 82.38 88 GLN A CA 1
ATOM 660 C C . GLN A 1 88 ? 5.511 0.770 -20.516 1.00 82.38 88 GLN A C 1
ATOM 662 O O . GLN A 1 88 ? 6.424 1.363 -21.079 1.00 82.38 88 GLN A O 1
ATOM 667 N N . GLN A 1 89 ? 5.721 -0.332 -19.785 1.00 81.12 89 GLN A N 1
ATOM 668 C CA . GLN A 1 89 ? 7.044 -0.893 -19.467 1.00 81.12 89 GLN A CA 1
ATOM 669 C C . GLN A 1 89 ? 8.001 0.077 -18.744 1.00 81.12 89 GLN A C 1
ATOM 671 O O . GLN A 1 89 ? 9.211 -0.139 -18.735 1.00 81.12 89 GLN A O 1
ATOM 676 N N . ASP A 1 90 ? 7.468 1.120 -18.109 1.00 84.25 90 ASP A N 1
ATOM 677 C CA . ASP A 1 90 ? 8.229 2.093 -17.338 1.00 84.25 90 ASP A CA 1
ATOM 678 C C . ASP A 1 90 ? 8.260 1.703 -15.844 1.00 84.25 90 ASP A C 1
ATOM 680 O O . ASP A 1 90 ? 7.211 1.657 -15.184 1.00 84.25 90 ASP A O 1
ATOM 684 N N . PRO A 1 91 ? 9.446 1.422 -15.266 1.00 84.50 91 PRO A N 1
ATOM 685 C CA . PRO A 1 91 ? 9.581 1.104 -13.847 1.00 84.50 91 PRO A CA 1
ATOM 686 C C . PRO A 1 91 ? 9.065 2.220 -12.927 1.00 84.50 91 PRO A C 1
ATOM 688 O O . PRO A 1 91 ? 8.492 1.924 -11.878 1.00 84.50 91 PRO A O 1
ATOM 691 N N . GLY A 1 92 ? 9.224 3.491 -13.318 1.00 86.69 92 GLY A N 1
ATOM 692 C CA . GLY A 1 92 ? 8.746 4.641 -12.544 1.00 86.69 92 GLY A CA 1
ATOM 693 C C . GLY A 1 92 ? 7.219 4.670 -12.441 1.00 86.69 92 GLY A C 1
ATOM 694 O O . GLY A 1 92 ? 6.664 4.772 -11.343 1.00 86.69 92 GLY A O 1
ATOM 695 N N . GLN A 1 93 ? 6.526 4.497 -13.569 1.00 88.38 93 GLN A N 1
ATOM 696 C CA . GLN A 1 93 ? 5.070 4.355 -13.640 1.00 88.38 93 GLN A CA 1
ATOM 697 C C . GLN A 1 93 ? 4.578 3.129 -12.871 1.00 88.38 93 GLN A C 1
ATOM 699 O O . GLN A 1 93 ? 3.575 3.233 -12.162 1.00 88.38 93 GLN A O 1
ATOM 704 N N . LEU A 1 94 ? 5.286 1.997 -12.944 1.00 88.44 94 LEU A N 1
ATOM 705 C CA . LEU A 1 94 ? 4.935 0.797 -12.182 1.00 88.44 94 LEU A CA 1
ATOM 706 C C . LEU A 1 94 ? 4.973 1.046 -10.668 1.00 88.44 94 LEU A C 1
ATOM 708 O O . LEU A 1 94 ? 4.049 0.648 -9.955 1.00 88.44 94 LEU A O 1
ATOM 712 N N . VAL A 1 95 ? 6.006 1.735 -10.175 1.00 89.50 95 VAL A N 1
ATOM 713 C CA . VAL A 1 95 ? 6.128 2.092 -8.753 1.00 89.50 95 VAL A CA 1
ATOM 714 C C . VAL A 1 95 ? 5.050 3.098 -8.345 1.00 89.50 95 VAL A C 1
ATOM 716 O O . VAL A 1 95 ? 4.352 2.865 -7.358 1.00 89.50 95 VAL A O 1
ATOM 719 N N . CYS A 1 96 ? 4.842 4.170 -9.118 1.00 90.06 96 CYS A N 1
ATOM 720 C CA . CYS A 1 96 ? 3.761 5.137 -8.880 1.00 90.06 96 CYS A CA 1
ATOM 721 C C . CYS A 1 96 ? 2.394 4.453 -8.769 1.00 90.06 96 CYS A C 1
ATOM 723 O O . CYS A 1 96 ? 1.610 4.747 -7.865 1.00 90.06 96 CYS A O 1
ATOM 725 N N . LEU A 1 97 ? 2.116 3.521 -9.679 1.00 90.00 97 LEU A N 1
ATOM 726 C CA . LEU A 1 97 ? 0.880 2.758 -9.692 1.00 90.00 97 LEU A CA 1
ATOM 727 C C . LEU A 1 97 ? 0.758 1.853 -8.459 1.00 90.00 97 LEU A C 1
ATOM 729 O O . LEU A 1 97 ? -0.302 1.820 -7.834 1.00 90.00 97 LEU A O 1
ATOM 733 N N . ALA A 1 98 ? 1.825 1.143 -8.086 1.00 90.38 98 ALA A N 1
ATOM 734 C CA . ALA A 1 98 ? 1.837 0.299 -6.893 1.00 90.38 98 ALA A CA 1
ATOM 735 C C . ALA A 1 98 ? 1.547 1.109 -5.618 1.00 90.38 98 ALA A C 1
ATOM 737 O O . ALA A 1 98 ? 0.750 0.677 -4.777 1.00 90.38 98 ALA A O 1
ATOM 738 N N . ILE A 1 99 ? 2.121 2.313 -5.505 1.00 91.88 99 ILE A N 1
ATOM 739 C CA . ILE A 1 99 ? 1.836 3.232 -4.395 1.00 91.88 99 ILE A CA 1
ATOM 740 C C . ILE A 1 99 ? 0.379 3.707 -4.460 1.00 91.88 99 ILE A C 1
ATOM 742 O O . ILE A 1 99 ? -0.308 3.686 -3.444 1.00 91.88 99 ILE A O 1
ATOM 746 N N . ALA A 1 100 ? -0.142 4.065 -5.638 1.00 92.12 100 ALA A N 1
ATOM 747 C CA . ALA A 1 100 ? -1.527 4.518 -5.792 1.00 92.12 100 ALA A CA 1
ATOM 748 C C . ALA A 1 100 ? -2.563 3.437 -5.425 1.00 92.12 100 ALA A C 1
ATOM 750 O O . ALA A 1 100 ? -3.564 3.728 -4.765 1.00 92.12 100 ALA A O 1
ATOM 751 N N . VAL A 1 101 ? -2.322 2.179 -5.808 1.00 89.81 101 VAL A N 1
ATOM 752 C CA . VAL A 1 101 ? -3.166 1.041 -5.407 1.00 89.81 101 VAL A CA 1
ATOM 753 C C . VAL A 1 101 ? -3.102 0.833 -3.893 1.00 89.81 101 VAL A C 1
ATOM 755 O O . VAL A 1 101 ? -4.142 0.676 -3.249 1.00 89.81 101 VAL A O 1
ATOM 758 N N . SER A 1 102 ? -1.903 0.903 -3.309 1.00 91.12 102 SER A N 1
ATOM 759 C CA . SER A 1 102 ? -1.704 0.789 -1.858 1.00 91.12 102 SER A CA 1
ATOM 760 C C . SER A 1 102 ? -2.415 1.911 -1.098 1.00 91.12 102 SER A C 1
ATOM 762 O O . SER A 1 102 ? -3.120 1.634 -0.131 1.00 91.12 102 SER A O 1
ATOM 764 N N . LEU A 1 103 ? -2.333 3.147 -1.595 1.00 93.31 103 LEU A N 1
ATOM 765 C CA . LEU A 1 103 ? -3.025 4.320 -1.060 1.00 93.31 103 LEU A CA 1
ATOM 766 C C . LEU A 1 103 ? -4.543 4.129 -1.080 1.00 93.31 103 LEU A C 1
ATOM 768 O O . LEU A 1 103 ? -5.215 4.380 -0.080 1.00 93.31 103 LEU A O 1
ATOM 772 N N . SER A 1 104 ? -5.094 3.643 -2.198 1.00 93.19 104 SER A N 1
ATOM 773 C CA . SER A 1 104 ? -6.528 3.355 -2.293 1.00 93.19 104 SER A CA 1
ATOM 774 C C . SER A 1 104 ? -6.969 2.304 -1.273 1.00 93.19 104 SER A C 1
ATOM 776 O O . SER A 1 104 ? -8.077 2.407 -0.743 1.00 93.19 104 SER A O 1
ATOM 778 N N . ASN A 1 105 ? -6.144 1.289 -1.018 1.00 89.38 105 ASN A N 1
ATOM 779 C CA . ASN A 1 105 ? -6.446 0.256 -0.033 1.00 89.38 105 ASN A CA 1
ATOM 780 C C . ASN A 1 105 ? -6.321 0.801 1.392 1.00 89.38 105 ASN A C 1
ATOM 782 O O . ASN A 1 105 ? -7.248 0.624 2.176 1.00 89.38 105 ASN A O 1
ATOM 786 N N . ALA A 1 106 ? -5.249 1.533 1.703 1.00 89.69 106 ALA A N 1
ATOM 787 C CA . ALA A 1 106 ? -5.037 2.152 3.008 1.00 89.69 106 ALA A CA 1
ATOM 788 C C . ALA A 1 106 ? -6.188 3.098 3.381 1.00 89.69 106 ALA A C 1
ATOM 790 O O . ALA A 1 106 ? -6.727 3.011 4.481 1.00 89.69 106 ALA A O 1
ATOM 791 N N . HIS A 1 107 ? -6.647 3.919 2.433 1.00 93.81 107 HIS A N 1
ATOM 792 C CA . HIS A 1 107 ? -7.790 4.807 2.638 1.00 93.81 107 HIS A CA 1
ATOM 793 C C . HIS A 1 107 ? -9.091 4.039 2.928 1.00 93.81 107 HIS A C 1
ATOM 795 O O . HIS A 1 107 ? -9.866 4.423 3.804 1.00 93.81 107 HIS A O 1
ATOM 801 N N . ARG A 1 108 ? -9.353 2.939 2.207 1.00 93.25 108 ARG A N 1
ATOM 802 C CA . ARG A 1 108 ? -10.522 2.079 2.470 1.00 93.25 108 ARG A CA 1
ATOM 803 C C . ARG A 1 108 ? -10.432 1.413 3.838 1.00 93.25 108 ARG A C 1
ATOM 805 O O . ARG A 1 108 ? -11.433 1.373 4.546 1.00 93.25 108 ARG A O 1
ATOM 812 N N . THR A 1 109 ? -9.250 0.934 4.213 1.00 89.06 109 THR A N 1
ATOM 813 C CA . THR A 1 109 ? -9.014 0.323 5.522 1.00 89.06 109 THR A CA 1
ATOM 814 C C . THR A 1 109 ? -9.192 1.336 6.649 1.00 89.06 109 THR A C 1
ATOM 816 O O . THR A 1 109 ? -9.866 1.021 7.622 1.00 89.06 109 THR A O 1
ATOM 819 N N . ALA A 1 110 ? -8.700 2.570 6.499 1.00 92.44 110 ALA A N 1
ATOM 820 C CA . ALA A 1 110 ? -8.947 3.645 7.461 1.00 92.44 110 ALA A CA 1
ATOM 821 C C . ALA A 1 110 ? -10.454 3.896 7.647 1.00 92.44 110 ALA A C 1
ATOM 823 O O . ALA A 1 110 ? -10.957 3.887 8.769 1.00 92.44 110 ALA A O 1
ATOM 824 N N . ALA A 1 111 ? -11.208 4.037 6.552 1.00 95.69 111 ALA A N 1
ATOM 825 C CA . ALA A 1 111 ? -12.657 4.230 6.626 1.00 95.69 111 ALA A CA 1
ATOM 826 C C . ALA A 1 111 ? -13.378 3.045 7.297 1.00 95.69 111 ALA A C 1
ATOM 828 O O . ALA A 1 111 ? -14.299 3.243 8.091 1.00 95.69 111 ALA A O 1
ATOM 829 N N . TYR A 1 112 ? -12.945 1.817 7.005 1.00 93.19 112 TYR A N 1
ATOM 830 C CA . TYR A 1 112 ? -13.471 0.611 7.639 1.00 93.19 112 TYR A CA 1
ATOM 831 C C . TYR A 1 112 ? -13.201 0.593 9.151 1.00 93.19 112 TYR A C 1
ATOM 833 O O . TYR A 1 112 ? -14.126 0.379 9.931 1.00 93.19 112 TYR A O 1
ATOM 841 N N . LEU A 1 113 ? -11.966 0.885 9.567 1.00 92.62 113 LEU A N 1
ATOM 842 C CA . LEU A 1 113 ? -11.567 0.934 10.976 1.00 92.62 113 LEU A CA 1
ATOM 843 C C . LEU A 1 113 ? -12.303 2.031 11.748 1.00 92.62 113 LEU A C 1
ATOM 845 O O . LEU A 1 113 ? -12.729 1.793 12.872 1.00 92.62 113 LEU A O 1
ATOM 849 N N . SER A 1 114 ? -12.521 3.197 11.135 1.00 95.12 114 SER A N 1
ATOM 850 C CA . SER A 1 114 ? -13.311 4.277 11.737 1.00 95.12 114 SER A CA 1
ATOM 851 C C . SER A 1 114 ? -14.766 3.861 11.973 1.00 95.12 114 SER A C 1
ATOM 853 O O . SER A 1 114 ? -15.322 4.122 13.039 1.00 95.12 114 SER A O 1
ATOM 855 N N . ASN A 1 115 ? -15.386 3.171 11.008 1.00 95.31 115 ASN A N 1
ATOM 856 C CA . ASN A 1 115 ? -16.742 2.652 11.188 1.00 95.31 115 ASN A CA 1
ATOM 857 C C . ASN A 1 115 ? -16.800 1.594 12.295 1.00 95.31 115 ASN A C 1
ATOM 859 O O . ASN A 1 115 ? -17.677 1.673 13.151 1.00 95.31 115 ASN A O 1
ATOM 863 N N . LEU A 1 116 ? -15.844 0.662 12.311 1.00 93.00 116 LEU A N 1
ATOM 864 C CA . LEU A 1 116 ? -15.789 -0.393 13.320 1.00 93.00 116 LEU A CA 1
ATOM 865 C C . LEU A 1 116 ? -15.515 0.170 14.723 1.00 93.00 116 LEU A C 1
ATOM 867 O O . LEU A 1 116 ? -16.102 -0.297 15.693 1.00 93.00 116 LEU A O 1
ATOM 871 N N . SER A 1 117 ? -14.666 1.197 14.833 1.00 92.12 117 SER A N 1
ATOM 872 C CA . SER A 1 117 ? -14.414 1.908 16.090 1.00 92.12 117 SER A CA 1
ATOM 873 C C . SER A 1 117 ? -15.702 2.543 16.622 1.00 92.12 117 SER A C 1
ATOM 875 O O . SER A 1 117 ? -16.084 2.273 17.757 1.00 92.12 117 SER A O 1
ATOM 877 N N . ARG A 1 118 ? -16.452 3.262 15.773 1.00 90.88 118 ARG A N 1
ATOM 878 C CA . ARG A 1 118 ? -17.749 3.855 16.148 1.00 90.88 118 ARG A CA 1
ATOM 879 C C . ARG A 1 118 ? -18.772 2.805 16.593 1.00 90.88 118 ARG A C 1
ATOM 881 O O . ARG A 1 118 ? -19.552 3.053 17.506 1.00 90.88 118 ARG A O 1
ATOM 888 N N . GLU A 1 119 ? -18.796 1.639 15.954 1.00 90.88 119 GLU A N 1
ATOM 889 C CA . GLU A 1 119 ? -19.656 0.528 16.380 1.00 90.88 119 GLU A CA 1
ATOM 890 C C . GLU A 1 119 ? -19.225 -0.018 17.751 1.00 90.88 119 GLU A C 1
ATOM 892 O O . GLU A 1 119 ? -20.067 -0.213 18.630 1.00 90.88 119 GLU A O 1
ATOM 897 N N . ALA A 1 120 ? -17.919 -0.187 17.972 1.00 89.12 120 ALA A N 1
ATOM 898 C CA . ALA A 1 120 ? -17.365 -0.660 19.238 1.00 89.12 120 ALA A CA 1
ATOM 899 C C . ALA A 1 120 ? -17.592 0.325 20.400 1.00 89.12 120 ALA A C 1
ATOM 901 O O . ALA A 1 120 ? -17.869 -0.114 21.515 1.00 89.12 120 ALA A O 1
ATOM 902 N N . GLU A 1 121 ? -17.559 1.638 20.145 1.00 86.44 121 GLU A N 1
ATOM 903 C CA . GLU A 1 121 ? -17.874 2.685 21.133 1.00 86.44 121 GLU A CA 1
ATOM 904 C C . GLU A 1 121 ? -19.303 2.577 21.683 1.00 86.44 121 GLU A C 1
ATOM 906 O O . GLU A 1 121 ? -19.556 2.934 22.834 1.00 86.44 121 GLU A O 1
ATOM 911 N N . THR A 1 122 ? -20.243 2.076 20.876 1.00 84.31 122 THR A N 1
ATOM 912 C CA . THR A 1 122 ? -21.631 1.840 21.310 1.00 84.31 122 THR A CA 1
ATOM 913 C C . THR A 1 122 ? -21.822 0.511 22.045 1.00 84.31 122 THR A C 1
ATOM 915 O O . THR A 1 122 ? -22.877 0.280 22.639 1.00 84.31 122 THR A O 1
ATOM 918 N N . GLY A 1 123 ? -20.818 -0.368 22.001 1.00 81.12 123 GLY A N 1
ATOM 919 C CA . GLY A 1 123 ? -20.814 -1.673 22.652 1.00 81.12 123 GLY A CA 1
ATOM 920 C C . GLY A 1 123 ? -20.235 -1.646 24.069 1.00 81.12 123 GLY A C 1
ATOM 921 O O . GLY A 1 123 ? -19.924 -0.605 24.639 1.00 81.12 123 GLY A O 1
ATOM 922 N N . THR A 1 124 ? -20.081 -2.831 24.664 1.00 77.00 124 THR A N 1
ATOM 923 C CA . THR A 1 124 ? -19.511 -2.992 26.015 1.00 77.00 124 THR A CA 1
ATOM 924 C C . THR A 1 124 ? -17.988 -3.152 26.029 1.00 77.00 124 THR A C 1
ATOM 926 O O . THR A 1 124 ? -17.401 -3.197 27.108 1.00 77.00 124 THR A O 1
ATOM 929 N N . ASP A 1 125 ? -17.339 -3.261 24.866 1.00 80.56 125 ASP A N 1
ATOM 930 C CA . ASP A 1 125 ? -15.895 -3.498 24.754 1.00 80.56 125 ASP A CA 1
ATOM 931 C C . ASP A 1 125 ? -15.129 -2.205 24.432 1.00 80.56 125 ASP A C 1
ATOM 933 O O . ASP A 1 125 ? -14.748 -1.924 23.294 1.00 80.56 125 ASP A O 1
ATOM 937 N N . GLN A 1 126 ? -14.894 -1.405 25.475 1.00 81.31 126 GLN A N 1
ATOM 938 C CA . GLN A 1 126 ? -14.115 -0.164 25.381 1.00 81.31 126 GLN A CA 1
ATOM 939 C C . GLN A 1 126 ? -12.652 -0.403 24.969 1.00 81.31 126 GLN A C 1
ATOM 941 O O . GLN A 1 126 ? -12.027 0.484 24.387 1.00 81.31 126 GLN A O 1
ATOM 946 N N . GLY A 1 127 ? -12.102 -1.591 25.250 1.00 85.62 127 GLY A N 1
ATOM 947 C CA . GLY A 1 127 ? -10.743 -1.954 24.849 1.00 85.62 127 GLY A CA 1
ATOM 948 C C . GLY A 1 127 ? -10.630 -2.105 23.334 1.00 85.62 127 GLY A C 1
ATOM 949 O O . GLY A 1 127 ? -9.706 -1.564 22.726 1.00 85.62 127 GLY A O 1
ATOM 950 N N . ALA A 1 128 ? -11.609 -2.767 22.713 1.00 88.56 128 ALA A N 1
ATOM 951 C CA . ALA A 1 128 ? -11.679 -2.889 21.261 1.00 88.56 128 ALA A CA 1
ATOM 952 C C . ALA A 1 128 ? -11.795 -1.522 20.565 1.00 88.56 128 ALA A C 1
ATOM 954 O O . ALA A 1 128 ? -11.099 -1.287 19.577 1.00 88.56 128 ALA A O 1
ATOM 955 N N . ALA A 1 129 ? -12.608 -0.599 21.092 1.00 90.88 129 ALA A N 1
ATOM 956 C CA . ALA A 1 129 ? -12.764 0.740 20.515 1.00 90.88 129 ALA A CA 1
ATOM 957 C C . ALA A 1 129 ? -11.435 1.518 20.456 1.00 90.88 129 ALA A C 1
ATOM 959 O O . ALA A 1 129 ? -11.108 2.093 19.415 1.00 90.88 129 ALA A O 1
ATOM 960 N N . ALA A 1 130 ? -10.643 1.472 21.535 1.00 90.94 130 ALA A N 1
ATOM 961 C CA . ALA A 1 130 ? -9.336 2.126 21.600 1.00 90.94 130 ALA A CA 1
ATOM 962 C C . ALA A 1 130 ? -8.339 1.540 20.583 1.00 90.94 130 ALA A C 1
ATOM 964 O O . ALA A 1 130 ? -7.722 2.283 19.822 1.00 90.94 130 ALA A O 1
ATOM 965 N N . VAL A 1 131 ? -8.241 0.208 20.492 1.00 92.06 131 VAL A N 1
ATOM 966 C CA . VAL A 1 131 ? -7.352 -0.466 19.525 1.00 92.06 131 VAL A CA 1
ATOM 967 C C . VAL A 1 131 ? -7.725 -0.121 18.080 1.00 92.06 131 VAL A C 1
ATOM 969 O O . VAL A 1 131 ? -6.854 0.108 17.237 1.00 92.06 131 VAL A O 1
ATOM 972 N N . LEU A 1 132 ? -9.023 -0.066 17.779 1.00 93.75 132 LEU A N 1
ATOM 973 C CA . LEU A 1 132 ? -9.513 0.288 16.447 1.00 93.75 132 LEU A CA 1
ATOM 974 C C . LEU A 1 132 ? -9.210 1.744 16.093 1.00 93.75 132 LEU A C 1
ATOM 976 O O . LEU A 1 132 ? -8.884 2.030 14.939 1.00 93.75 132 LEU A O 1
ATOM 980 N N . GLN A 1 133 ? -9.262 2.642 17.076 1.00 94.19 133 GLN A N 1
ATOM 981 C CA . GLN A 1 133 ? -8.907 4.044 16.893 1.00 94.19 133 GLN A CA 1
ATOM 982 C C . GLN A 1 133 ? -7.403 4.235 16.632 1.00 94.19 133 GLN A C 1
ATOM 984 O O . GLN A 1 133 ? -7.022 5.018 15.754 1.00 94.19 133 GLN A O 1
ATOM 989 N N . ASP A 1 134 ? -6.544 3.479 17.318 1.00 93.44 134 ASP A N 1
ATOM 990 C CA . ASP A 1 134 ? -5.098 3.478 17.059 1.00 93.44 134 ASP A CA 1
ATOM 991 C C . ASP A 1 134 ? -4.785 2.955 15.650 1.00 93.44 134 ASP A C 1
ATOM 993 O O . ASP A 1 134 ? -3.981 3.534 14.910 1.00 93.44 134 ASP A O 1
ATOM 997 N N . CYS A 1 135 ? -5.477 1.891 15.233 1.00 90.94 135 CYS A N 1
ATOM 998 C CA . CYS A 1 135 ? -5.376 1.368 13.874 1.00 90.94 135 CYS A CA 1
ATOM 999 C C . CYS A 1 135 ? -5.845 2.403 12.841 1.00 90.94 135 CYS A C 1
ATOM 1001 O O . CYS A 1 135 ? -5.162 2.613 11.839 1.00 90.94 135 CYS A O 1
ATOM 1003 N N . PHE A 1 136 ? -6.978 3.078 13.071 1.00 96.00 136 PHE A N 1
ATOM 1004 C CA . PHE A 1 136 ? -7.463 4.145 12.191 1.00 96.00 136 PHE A CA 1
ATOM 1005 C C . PHE A 1 136 ? -6.418 5.255 12.024 1.00 96.00 136 PHE A C 1
ATOM 1007 O O . PHE A 1 136 ? -6.112 5.635 10.893 1.00 96.00 136 PHE A O 1
ATOM 1014 N N . THR A 1 137 ? -5.827 5.709 13.130 1.00 93.31 137 THR A N 1
ATOM 1015 C CA . THR A 1 137 ? -4.779 6.742 13.130 1.00 93.31 137 THR A CA 1
ATOM 1016 C C . THR A 1 137 ? -3.552 6.283 12.339 1.00 93.31 137 THR A C 1
ATOM 1018 O O . THR A 1 137 ? -3.100 6.988 11.442 1.00 93.31 137 THR A O 1
ATOM 1021 N N . THR A 1 138 ? -3.090 5.049 12.567 1.00 93.6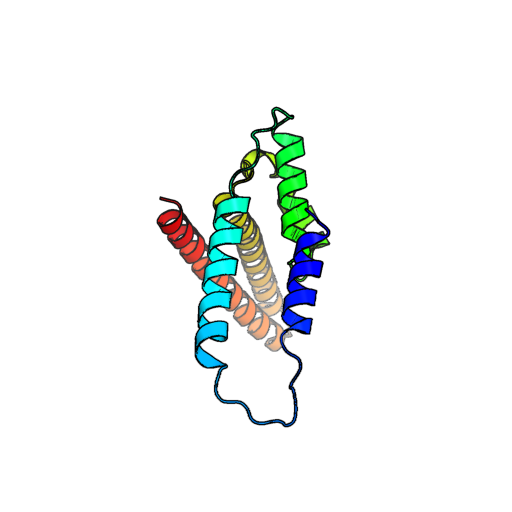2 138 THR A N 1
ATOM 1022 C CA . THR A 1 138 ? -1.941 4.461 11.854 1.00 93.62 138 THR A CA 1
ATOM 1023 C C . THR A 1 138 ? -2.169 4.388 10.340 1.00 93.62 138 THR A C 1
ATOM 1025 O O . THR A 1 138 ? -1.277 4.692 9.547 1.00 93.62 138 THR A O 1
ATOM 1028 N N . PHE A 1 139 ? -3.370 3.992 9.907 1.00 91.88 139 PHE A N 1
ATOM 1029 C CA . PHE A 1 139 ? -3.706 3.968 8.481 1.00 91.88 139 PHE A CA 1
ATOM 1030 C C . PHE A 1 139 ? -3.886 5.377 7.896 1.00 91.88 139 PHE A C 1
ATOM 1032 O O . PHE A 1 139 ? -3.618 5.565 6.709 1.00 91.88 139 PHE A O 1
ATOM 1039 N N . GLY A 1 140 ? -4.294 6.359 8.707 1.00 93.06 140 GLY A N 1
ATOM 1040 C CA . GLY A 1 140 ? -4.279 7.778 8.346 1.00 93.06 140 GLY A CA 1
ATOM 1041 C C . GLY A 1 140 ? -2.866 8.275 8.038 1.00 93.06 140 GLY A C 1
ATOM 1042 O O . GLY A 1 140 ? -2.625 8.795 6.948 1.00 93.06 140 GLY A O 1
ATOM 1043 N N . ASP A 1 141 ? -1.911 7.998 8.926 1.00 91.56 141 ASP A N 1
ATOM 1044 C CA . ASP A 1 141 ? -0.501 8.350 8.716 1.00 91.56 141 ASP A CA 1
ATOM 1045 C C . ASP A 1 141 ? 0.072 7.668 7.464 1.00 91.56 141 ASP A C 1
ATOM 1047 O O . ASP A 1 141 ? 0.772 8.293 6.664 1.00 91.56 141 ASP A O 1
ATOM 1051 N N . ALA A 1 142 ? -0.265 6.392 7.244 1.00 90.50 142 ALA A N 1
ATOM 1052 C CA . ALA A 1 142 ? 0.152 5.662 6.049 1.00 90.50 142 ALA A CA 1
ATOM 1053 C C . ALA A 1 142 ? -0.395 6.296 4.756 1.00 90.50 142 ALA A C 1
ATOM 1055 O O . ALA A 1 142 ? 0.321 6.379 3.757 1.00 90.50 142 ALA A O 1
ATOM 1056 N N . VAL A 1 143 ? -1.647 6.769 4.764 1.00 93.25 143 VAL A N 1
ATOM 1057 C CA . VAL A 1 143 ? -2.255 7.486 3.631 1.00 93.25 143 VAL A CA 1
ATOM 1058 C C . VAL A 1 143 ? -1.467 8.754 3.304 1.00 93.25 143 VAL A C 1
ATOM 1060 O O . VAL A 1 143 ? -1.188 9.016 2.130 1.00 93.25 143 VAL A O 1
ATOM 1063 N N . ASP A 1 144 ? -1.078 9.522 4.317 1.00 93.94 144 ASP A N 1
ATOM 1064 C CA . ASP A 1 144 ? -0.325 10.758 4.115 1.00 93.94 144 ASP A CA 1
ATOM 1065 C C . ASP A 1 144 ? 1.104 10.487 3.633 1.00 93.94 144 ASP A C 1
ATOM 1067 O O . ASP A 1 144 ? 1.552 11.105 2.665 1.00 93.94 144 ASP A O 1
ATOM 1071 N N . GLN A 1 145 ? 1.780 9.482 4.195 1.00 94.44 145 GLN A N 1
ATOM 1072 C CA . GLN A 1 145 ? 3.098 9.051 3.720 1.00 94.44 145 GLN A CA 1
ATOM 1073 C C . GLN A 1 145 ? 3.063 8.592 2.258 1.00 94.44 145 GLN A C 1
ATOM 1075 O O . GLN A 1 145 ? 3.909 8.999 1.465 1.00 94.44 145 GLN A O 1
ATOM 1080 N N . MET A 1 146 ? 2.058 7.807 1.858 1.00 92.88 146 MET A N 1
ATOM 1081 C CA . MET A 1 146 ? 1.927 7.353 0.469 1.00 92.88 146 MET A CA 1
ATOM 1082 C C . MET A 1 146 ? 1.679 8.514 -0.507 1.00 92.88 146 MET A C 1
ATOM 1084 O O . MET A 1 146 ? 2.188 8.488 -1.630 1.00 92.88 146 MET A O 1
ATOM 1088 N N . ARG A 1 147 ? 0.934 9.553 -0.099 1.00 95.12 147 ARG A N 1
ATOM 1089 C CA . ARG A 1 147 ? 0.769 10.780 -0.903 1.00 95.12 147 ARG A CA 1
ATOM 1090 C C . ARG A 1 147 ? 2.100 11.501 -1.094 1.00 95.12 147 ARG A C 1
ATOM 1092 O O . ARG A 1 147 ? 2.406 11.901 -2.219 1.00 95.12 147 ARG A O 1
ATOM 1099 N N . CYS A 1 148 ? 2.892 11.618 -0.029 1.00 94.69 148 CYS A N 1
ATOM 1100 C CA . CYS A 1 148 ? 4.244 12.168 -0.105 1.00 94.69 148 CYS A CA 1
ATOM 1101 C C . CYS A 1 148 ? 5.118 11.351 -1.064 1.00 94.69 148 CYS A C 1
ATOM 1103 O O . CYS A 1 148 ? 5.701 11.930 -1.978 1.00 94.69 148 CYS A O 1
ATOM 1105 N N . SER A 1 149 ? 5.117 10.018 -0.955 1.00 92.12 149 SER A N 1
ATOM 1106 C CA . SER A 1 149 ? 5.900 9.145 -1.840 1.00 92.12 149 SER A CA 1
ATOM 1107 C C . SER A 1 149 ? 5.522 9.289 -3.317 1.00 92.12 149 SER A C 1
ATOM 1109 O O . SER A 1 149 ? 6.399 9.270 -4.176 1.00 92.12 149 SER A O 1
ATOM 1111 N N . ILE A 1 150 ? 4.236 9.472 -3.647 1.00 91.06 150 ILE A N 1
ATOM 1112 C CA . ILE A 1 150 ? 3.821 9.753 -5.034 1.00 91.06 150 ILE A CA 1
ATOM 1113 C C . ILE A 1 150 ? 4.395 11.091 -5.505 1.00 91.06 150 ILE A C 1
ATOM 1115 O O . ILE A 1 150 ? 4.875 11.184 -6.635 1.00 91.06 150 ILE A O 1
ATOM 1119 N N . ASN A 1 151 ? 4.343 12.126 -4.665 1.00 92.44 151 ASN A N 1
ATOM 1120 C CA . ASN A 1 151 ? 4.883 13.434 -5.021 1.00 92.44 151 ASN A CA 1
ATOM 1121 C C . ASN A 1 151 ? 6.402 13.371 -5.249 1.00 92.44 151 ASN A C 1
ATOM 1123 O O . ASN A 1 151 ? 6.891 13.867 -6.260 1.00 92.44 151 ASN A O 1
ATOM 1127 N N . GLU A 1 152 ? 7.133 12.694 -4.364 1.00 93.06 152 GLU A N 1
ATOM 1128 C CA . GLU A 1 152 ? 8.572 12.447 -4.506 1.00 93.06 152 GLU A CA 1
ATOM 1129 C C . GLU A 1 152 ? 8.891 11.670 -5.787 1.00 93.06 152 GLU A C 1
ATOM 1131 O O . GLU A 1 152 ? 9.764 12.070 -6.555 1.00 93.06 152 GLU A O 1
ATOM 1136 N N . MET A 1 153 ? 8.133 10.612 -6.084 1.00 87.44 153 MET A N 1
ATOM 1137 C CA . MET A 1 153 ? 8.330 9.820 -7.298 1.00 87.44 153 MET A CA 1
ATOM 1138 C C . MET A 1 153 ? 8.075 10.639 -8.573 1.00 87.44 153 MET A C 1
ATOM 1140 O O . MET A 1 153 ? 8.773 10.473 -9.570 1.00 87.44 153 MET A O 1
ATOM 1144 N N . ARG A 1 154 ? 7.120 11.579 -8.548 1.00 86.31 154 ARG A N 1
ATOM 1145 C CA . ARG A 1 154 ? 6.909 12.523 -9.658 1.00 86.31 154 ARG A CA 1
ATOM 1146 C C . ARG A 1 154 ? 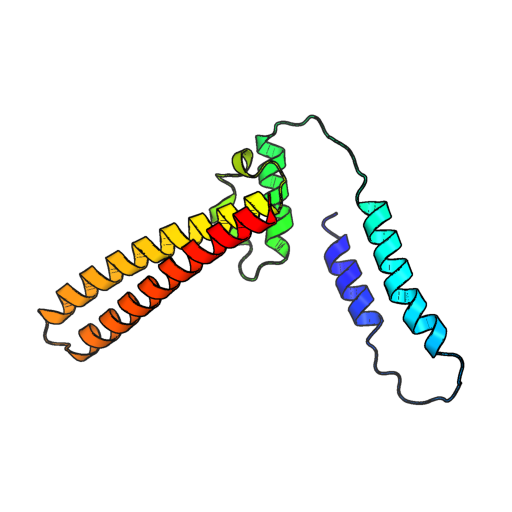8.072 13.491 -9.844 1.00 86.31 154 ARG A C 1
ATOM 1148 O O . ARG A 1 154 ? 8.324 13.881 -10.977 1.00 86.31 154 ARG A O 1
ATOM 1155 N N . HIS A 1 155 ? 8.756 13.876 -8.768 1.00 88.38 155 HIS A N 1
ATOM 1156 C CA . HIS A 1 155 ? 9.966 14.691 -8.863 1.00 88.38 155 HIS A CA 1
ATOM 1157 C C . HIS A 1 155 ? 11.152 13.903 -9.430 1.00 88.38 155 HIS A C 1
ATOM 1159 O O . HIS A 1 155 ? 11.943 14.477 -10.167 1.00 88.38 155 HIS A O 1
ATOM 1165 N N . ILE A 1 156 ? 11.263 12.608 -9.115 1.00 85.75 156 ILE A N 1
ATOM 1166 C CA . ILE A 1 156 ? 12.336 11.735 -9.624 1.00 85.75 156 ILE A CA 1
ATOM 1167 C C . ILE A 1 156 ? 12.136 11.397 -11.110 1.00 85.75 156 ILE A C 1
ATOM 1169 O O . ILE A 1 156 ? 13.110 11.274 -11.843 1.00 85.75 156 ILE A O 1
ATOM 1173 N N . ASN A 1 157 ? 10.885 11.266 -11.554 1.00 69.06 157 ASN A N 1
ATOM 1174 C CA . ASN A 1 157 ? 10.536 10.926 -12.938 1.00 69.06 157 ASN A CA 1
ATOM 1175 C C . ASN A 1 157 ? 10.379 12.155 -13.866 1.00 69.06 157 ASN A C 1
ATOM 1177 O O . ASN A 1 157 ? 9.855 12.005 -14.972 1.00 69.06 157 ASN A O 1
ATOM 1181 N N . SER A 1 158 ? 10.759 13.358 -13.412 1.00 58.84 158 SER A N 1
ATOM 1182 C CA . SER A 1 158 ? 10.746 14.609 -14.194 1.00 58.84 158 SER A CA 1
ATOM 1183 C C . SER A 1 158 ? 12.117 14.930 -14.773 1.00 58.84 158 SER A C 1
ATOM 1185 O O . SER A 1 158 ? 12.113 15.675 -15.780 1.00 58.84 158 SER A O 1
#

Sequence (158 aa):
MALFVPVVAKMVELLETPNREGMAATTPLLRLLSPLLAIAFFLLLGISAVDLTDPSSNGTDFIRSSCSTTLYPDVYYTSLSRYGSAVQQDPGQLVCLAIAVSLSNAHRTAAYLSNLSREAETGTDQGAAAVLQDCFTTFGDAVDQMRCSINEMRHINS

Organism: Nelumbo nucifera (NCBI:txid4432)

Secondary structure (DSSP, 8-state):
-TTHHHHHHHHHHHH---------TT-HHHHHHHHHHHHHHHHHHT------S-HHHHHHHHHHHHHTTSS-HHHHHHHHGGGHHHHTT-HHHHHHHHHHHHHHHHHHHHHHHHHHHHHHHTSS-HHHHHHHHHHHHHHHHHHHHHHHHHHHHHHHT-

pLDDT: mean 75.15, std 19.35, range [33.34, 96.0]